Protein AF-A0A7V6EC80-F1 (afdb_monomer_lite)

Secondary structure (DSSP, 8-state):
---------TTTHHHHHHHHHHHHHHHT--HHHHHHHTT--HHHHHHHHHH----TT--HHHHHHHTT--GGG-

pLDDT: mean 73.1, std 14.23, range [40.38, 88.06]

Foldseek 3Di:
DDDDDDPDPPPQLVQLLCVLVVLCVVVVHDLVVLCVQQVHDSVLSVCCNVRSDHDPSGPSVSSCVVSVHDPVSD

Radius of gyration: 13.74 Å; chains: 1; bounding box: 36×21×40 Å

Structure (mmCIF, N/CA/C/O backbone):
data_AF-A0A7V6EC80-F1
#
_entry.id   AF-A0A7V6EC80-F1
#
loop_
_atom_site.group_PDB
_atom_site.id
_atom_site.type_symbol
_atom_site.label_atom_id
_atom_site.label_alt_id
_atom_site.label_comp_id
_atom_site.label_asym_id
_atom_site.label_entity_id
_atom_site.label_seq_id
_atom_site.pdbx_PDB_ins_code
_atom_site.Cartn_x
_atom_site.Cartn_y
_atom_site.Cartn_z
_atom_site.occupancy
_atom_site.B_iso_or_equiv
_atom_site.auth_seq_id
_atom_site.auth_comp_id
_atom_site.auth_asym_id
_atom_site.auth_atom_id
_atom_site.pdbx_PDB_model_num
ATOM 1 N N . MET A 1 1 ? 26.232 11.245 -29.694 1.00 40.38 1 MET A N 1
ATOM 2 C CA . MET A 1 1 ? 25.631 9.898 -29.802 1.00 40.38 1 ME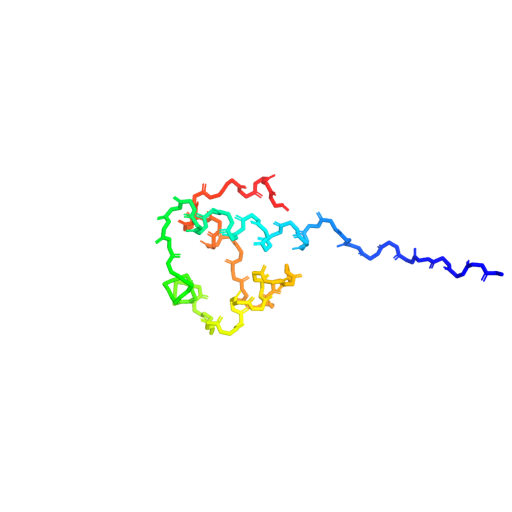T A CA 1
ATOM 3 C C . MET A 1 1 ? 24.782 9.677 -28.561 1.00 40.38 1 MET A C 1
ATOM 5 O O . MET A 1 1 ? 25.328 9.439 -27.495 1.00 40.38 1 MET A O 1
ATOM 9 N N . THR A 1 2 ? 23.471 9.886 -28.658 1.00 49.56 2 THR A N 1
ATOM 10 C CA . THR A 1 2 ? 22.529 9.689 -27.550 1.00 49.56 2 THR A CA 1
ATOM 11 C C . THR A 1 2 ? 22.295 8.193 -27.378 1.00 49.56 2 THR A C 1
ATOM 13 O O . THR A 1 2 ? 21.691 7.536 -28.226 1.00 49.56 2 THR A O 1
ATOM 16 N N . THR A 1 3 ? 22.844 7.624 -26.309 1.00 53.41 3 THR A N 1
ATOM 17 C CA . THR A 1 3 ? 22.564 6.247 -25.914 1.00 53.41 3 THR A CA 1
ATOM 18 C C . THR A 1 3 ? 21.070 6.125 -25.639 1.00 53.41 3 THR A C 1
ATOM 20 O O . THR A 1 3 ? 20.495 6.849 -24.826 1.00 53.41 3 THR A O 1
ATOM 23 N N . ARG A 1 4 ? 20.426 5.248 -26.412 1.00 45.84 4 ARG A N 1
ATOM 24 C CA . ARG A 1 4 ? 19.001 4.936 -26.334 1.00 45.84 4 ARG A CA 1
ATOM 25 C C . ARG A 1 4 ? 18.685 4.517 -24.899 1.00 45.84 4 ARG A C 1
ATOM 27 O O . ARG A 1 4 ? 19.146 3.463 -24.465 1.00 45.84 4 ARG A O 1
ATOM 34 N N . LYS A 1 5 ? 17.926 5.347 -24.174 1.00 44.94 5 LYS A N 1
ATOM 35 C CA . LYS A 1 5 ? 17.265 4.941 -22.933 1.00 44.94 5 LYS A CA 1
ATOM 36 C C . LYS A 1 5 ? 16.381 3.752 -23.295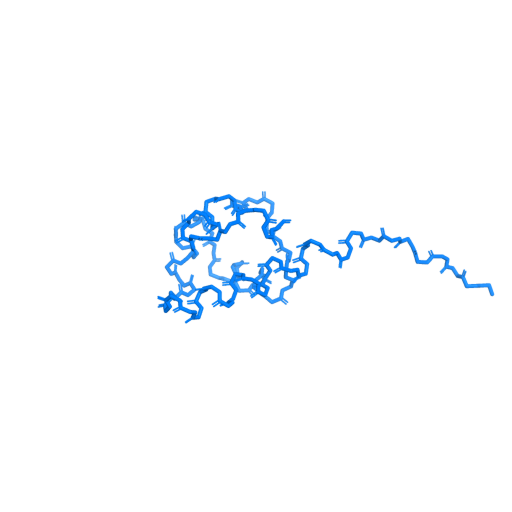 1.00 44.94 5 LYS A C 1
ATOM 38 O O . LYS A 1 5 ? 15.392 3.905 -24.005 1.00 44.94 5 LYS A O 1
ATOM 43 N N . THR A 1 6 ? 16.801 2.561 -22.896 1.00 56.56 6 THR A N 1
ATOM 44 C CA . THR A 1 6 ? 15.950 1.378 -22.852 1.00 56.56 6 THR A CA 1
ATOM 45 C C . THR A 1 6 ? 14.665 1.794 -22.131 1.00 56.56 6 THR A C 1
ATOM 47 O O . THR A 1 6 ? 14.788 2.312 -21.019 1.00 56.56 6 THR A O 1
ATOM 50 N N . PRO A 1 7 ? 13.465 1.644 -22.717 1.00 46.31 7 PRO A N 1
ATOM 51 C CA . PRO A 1 7 ? 12.226 1.912 -21.999 1.00 46.31 7 PRO A CA 1
ATOM 52 C C . PRO A 1 7 ? 12.091 0.830 -20.923 1.00 46.31 7 PRO A C 1
ATOM 54 O O . PRO A 1 7 ? 11.615 -0.275 -21.174 1.00 46.31 7 PRO A O 1
ATOM 57 N N . ARG A 1 8 ? 12.642 1.096 -19.739 1.00 49.69 8 ARG A N 1
ATOM 58 C CA . ARG A 1 8 ? 12.543 0.225 -18.572 1.00 49.69 8 ARG A CA 1
ATOM 59 C C . ARG A 1 8 ? 11.213 0.535 -17.906 1.00 49.69 8 ARG A C 1
ATOM 61 O O . ARG A 1 8 ? 11.185 1.471 -17.133 1.00 49.69 8 ARG A O 1
ATOM 68 N N . TYR A 1 9 ? 10.155 -0.201 -18.254 1.00 45.16 9 TYR A N 1
ATOM 69 C CA . TYR A 1 9 ? 8.946 -0.433 -17.436 1.00 45.16 9 TYR A CA 1
ATOM 70 C C . TYR A 1 9 ? 8.526 0.702 -16.465 1.00 45.16 9 TYR A C 1
ATOM 72 O O . TYR A 1 9 ? 8.166 0.459 -15.323 1.00 45.16 9 TYR A O 1
ATOM 80 N N . GLU A 1 10 ? 8.534 1.953 -16.925 1.00 45.66 10 GLU A N 1
ATOM 81 C CA . GLU A 1 10 ? 8.477 3.152 -16.071 1.00 45.66 10 GLU A CA 1
ATOM 82 C C . GLU A 1 10 ? 7.032 3.554 -15.708 1.00 45.66 10 GLU A C 1
ATOM 84 O O . GLU A 1 10 ? 6.766 4.713 -15.421 1.00 45.66 10 GLU A O 1
ATOM 89 N N . SER A 1 11 ? 6.042 2.656 -15.818 1.00 52.00 11 SER A N 1
ATOM 90 C CA . SER A 1 11 ? 4.629 3.095 -15.843 1.00 52.00 11 SER A CA 1
ATOM 91 C C . SER A 1 11 ? 3.615 2.228 -15.099 1.00 52.00 11 SER A C 1
ATOM 93 O O . SER A 1 11 ? 2.438 2.564 -15.123 1.00 52.00 11 SER A O 1
ATOM 95 N N . LEU A 1 12 ? 4.028 1.157 -14.416 1.00 50.91 12 LEU A N 1
ATOM 96 C CA . LEU A 1 12 ? 3.117 0.387 -13.545 1.00 50.91 12 LEU A CA 1
ATOM 97 C C . LEU A 1 12 ? 3.581 0.409 -12.084 1.00 50.91 12 LEU A C 1
ATOM 99 O O . LEU A 1 12 ? 2.773 0.617 -11.184 1.00 50.91 12 LEU A O 1
ATOM 103 N N . GLU A 1 13 ? 4.891 0.293 -11.847 1.00 52.81 13 GLU A N 1
ATOM 104 C CA . GLU A 1 13 ? 5.473 0.338 -10.497 1.00 52.81 13 GLU A CA 1
ATOM 105 C C . GLU A 1 13 ? 5.330 1.736 -9.866 1.00 52.81 13 GLU A C 1
ATOM 107 O O . GLU A 1 13 ? 4.872 1.859 -8.734 1.00 52.81 13 GLU A O 1
ATOM 112 N N . ASP A 1 14 ? 5.569 2.809 -10.626 1.00 56.31 14 ASP A N 1
ATOM 113 C CA . ASP A 1 14 ? 5.442 4.195 -10.137 1.00 56.31 14 ASP A CA 1
ATOM 114 C C . ASP A 1 14 ? 4.004 4.551 -9.697 1.00 56.31 14 ASP A C 1
ATOM 116 O O . ASP A 1 14 ? 3.779 5.323 -8.766 1.00 56.31 14 ASP A O 1
ATOM 120 N N . HIS A 1 15 ? 3.003 3.929 -10.323 1.00 64.56 15 HIS A N 1
ATOM 121 C CA . HIS A 1 15 ? 1.593 4.170 -10.015 1.00 64.56 15 HIS A CA 1
ATOM 122 C C . HIS A 1 15 ? 1.134 3.394 -8.774 1.00 64.56 15 HIS A C 1
ATOM 124 O O . HIS A 1 15 ? 0.258 3.855 -8.040 1.00 64.56 15 HIS A O 1
ATOM 130 N N . ALA A 1 16 ? 1.746 2.240 -8.499 1.00 73.56 16 ALA A N 1
ATOM 131 C CA . ALA A 1 16 ? 1.347 1.354 -7.417 1.00 73.56 16 ALA A CA 1
ATOM 132 C C . ALA A 1 16 ? 1.519 1.987 -6.028 1.00 73.56 16 ALA A C 1
ATOM 134 O O . ALA A 1 16 ? 0.626 1.881 -5.179 1.00 73.56 16 ALA A O 1
ATOM 135 N N . GLY A 1 17 ? 2.644 2.673 -5.810 1.00 77.69 17 GLY A N 1
ATOM 136 C CA . GLY A 1 17 ? 2.930 3.380 -4.560 1.00 77.69 17 GLY A CA 1
ATOM 137 C C . GLY A 1 17 ? 1.967 4.545 -4.318 1.00 77.69 17 GLY A C 1
ATOM 138 O O . GLY A 1 17 ? 1.366 4.631 -3.246 1.00 77.69 17 GLY A O 1
ATOM 139 N N . ASP A 1 18 ? 1.733 5.390 -5.330 1.00 79.81 18 ASP A N 1
ATOM 140 C CA . ASP A 1 18 ? 0.839 6.556 -5.223 1.00 79.81 18 ASP A CA 1
ATOM 141 C C . ASP A 1 18 ? -0.631 6.154 -5.015 1.00 79.81 18 ASP A C 1
ATOM 143 O O . ASP A 1 18 ? -1.320 6.721 -4.162 1.00 79.81 18 ASP A O 1
ATOM 147 N N . ILE A 1 19 ? -1.109 5.131 -5.735 1.00 78.81 19 ILE A N 1
ATOM 148 C CA . ILE A 1 19 ? -2.472 4.605 -5.569 1.00 78.81 19 ILE A CA 1
ATOM 149 C C . ILE A 1 19 ? -2.641 4.005 -4.170 1.00 78.81 19 ILE A C 1
ATOM 151 O O . ILE A 1 19 ? -3.645 4.271 -3.503 1.00 78.81 19 ILE A O 1
ATOM 155 N N . THR A 1 20 ? -1.654 3.235 -3.702 1.00 81.88 20 THR A N 1
ATOM 156 C CA . THR A 1 20 ? -1.668 2.655 -2.352 1.00 81.88 20 THR A CA 1
ATOM 157 C C . THR A 1 20 ? -1.704 3.747 -1.293 1.00 81.88 20 THR A C 1
ATOM 159 O O . THR A 1 20 ? -2.533 3.686 -0.385 1.00 81.88 20 THR A O 1
ATOM 162 N N . LYS A 1 21 ? -0.854 4.771 -1.427 1.00 84.88 21 LYS A N 1
ATOM 163 C CA . LYS A 1 21 ? -0.799 5.907 -0.509 1.00 84.88 21 LYS A CA 1
ATOM 164 C C . LYS A 1 21 ? -2.144 6.625 -0.431 1.00 84.88 21 LYS A C 1
ATOM 166 O O . LYS A 1 21 ? -2.696 6.774 0.655 1.00 84.88 21 LYS A O 1
ATOM 171 N N . LYS A 1 22 ? -2.715 6.994 -1.581 1.00 83.94 22 LYS A N 1
ATOM 172 C CA . LYS A 1 22 ? -4.020 7.668 -1.651 1.00 83.94 22 LYS A CA 1
ATOM 173 C C . LYS A 1 22 ? -5.139 6.832 -1.048 1.00 83.94 22 LYS A C 1
ATOM 175 O O . LYS A 1 22 ? -5.962 7.366 -0.312 1.00 83.94 22 LYS A O 1
ATOM 180 N N . ALA A 1 23 ? -5.178 5.534 -1.336 1.00 82.75 23 ALA A N 1
ATOM 181 C CA . ALA A 1 23 ? -6.202 4.649 -0.790 1.00 82.75 23 ALA A CA 1
ATOM 182 C C . ALA A 1 23 ? -6.056 4.464 0.723 1.00 82.75 23 ALA A C 1
ATOM 184 O O . ALA A 1 23 ? -7.046 4.513 1.450 1.00 82.75 23 ALA A O 1
ATOM 185 N N . ARG A 1 24 ? -4.819 4.328 1.208 1.00 86.50 24 ARG A N 1
ATOM 186 C CA . ARG A 1 24 ? -4.509 4.288 2.636 1.00 86.50 24 ARG A CA 1
ATOM 187 C C . ARG A 1 24 ? -4.958 5.568 3.343 1.00 86.50 24 ARG A C 1
ATOM 189 O O . ARG A 1 24 ? -5.608 5.477 4.380 1.00 86.50 24 ARG A O 1
ATOM 196 N N . GLU A 1 25 ? -4.624 6.735 2.794 1.00 85.56 25 GLU A N 1
ATOM 197 C CA . GLU A 1 25 ? -5.015 8.039 3.345 1.00 85.56 25 GLU A CA 1
ATOM 198 C C . GLU A 1 25 ? -6.536 8.245 3.301 1.00 85.56 25 GLU A C 1
ATOM 200 O O . GLU A 1 25 ? -7.111 8.730 4.271 1.00 85.56 25 GLU A O 1
ATOM 205 N N . SER A 1 26 ? -7.196 7.816 2.221 1.00 84.31 26 SER A N 1
ATOM 206 C CA . SER A 1 26 ? -8.650 7.925 2.054 1.00 84.31 26 SER A CA 1
ATOM 207 C C . SER A 1 26 ? -9.428 7.062 3.048 1.00 84.31 26 SER A C 1
ATOM 209 O O . SER A 1 26 ? -10.434 7.510 3.589 1.00 84.31 26 SER A O 1
ATOM 211 N N . GLU A 1 27 ? -8.983 5.829 3.290 1.00 79.94 27 GLU A N 1
ATOM 212 C CA . GLU A 1 27 ? -9.643 4.903 4.222 1.00 79.94 27 GLU A CA 1
ATOM 213 C C . GLU A 1 27 ? -9.149 5.071 5.674 1.00 79.94 27 GLU A C 1
ATOM 215 O O . GLU A 1 27 ? -9.672 4.435 6.589 1.00 79.94 27 GLU A O 1
ATOM 220 N N . GLY A 1 28 ? -8.133 5.910 5.909 1.00 83.25 28 GLY A N 1
ATOM 221 C CA . GLY A 1 28 ? -7.558 6.138 7.237 1.00 83.25 28 GLY A CA 1
ATOM 222 C C . GLY A 1 28 ? -6.767 4.946 7.787 1.00 83.25 28 GLY A C 1
ATOM 223 O O . GLY A 1 28 ? -6.709 4.745 9.001 1.00 83.25 28 GLY A O 1
ATOM 224 N N . TYR A 1 29 ? -6.167 4.128 6.919 1.00 84.06 29 TYR A N 1
ATOM 225 C CA . TYR A 1 29 ? -5.343 3.001 7.354 1.00 84.06 29 TYR A CA 1
ATOM 226 C C . TYR A 1 29 ? -3.934 3.454 7.769 1.00 84.06 29 TYR A C 1
ATOM 228 O O . TYR A 1 29 ? -3.262 4.235 7.090 1.00 84.06 29 TYR A O 1
ATOM 236 N N . SER A 1 30 ? -3.443 2.916 8.884 1.00 85.94 30 SER A N 1
ATOM 237 C CA . SER A 1 30 ? -2.042 3.078 9.281 1.00 85.94 30 SER A CA 1
ATOM 238 C C . SER A 1 30 ? -1.144 2.130 8.492 1.00 85.94 30 SER A C 1
ATOM 240 O O . SER A 1 30 ? -1.539 1.003 8.183 1.00 85.94 30 SER A O 1
ATOM 242 N N . ILE A 1 31 ? 0.087 2.567 8.226 1.00 84.38 31 ILE A N 1
ATOM 243 C CA . ILE A 1 31 ? 1.101 1.763 7.533 1.00 84.38 31 ILE A CA 1
ATOM 244 C C . ILE A 1 31 ? 1.342 0.440 8.266 1.00 84.38 31 ILE A C 1
ATOM 246 O O . ILE A 1 31 ? 1.341 -0.606 7.629 1.00 84.38 31 ILE A O 1
ATOM 250 N N . GLU A 1 32 ? 1.441 0.459 9.598 1.00 86.94 32 GLU A N 1
ATOM 251 C CA . GLU A 1 32 ? 1.595 -0.755 10.414 1.00 86.94 32 GLU A CA 1
ATOM 252 C C . GLU A 1 32 ? 0.499 -1.792 10.157 1.00 86.94 32 GLU A C 1
ATOM 254 O O . GLU A 1 32 ? 0.784 -2.977 10.030 1.00 86.94 32 GLU A O 1
ATOM 259 N N . LYS A 1 33 ? -0.761 -1.357 10.040 1.00 86.06 33 LYS A N 1
ATOM 260 C CA . LYS A 1 33 ? -1.893 -2.267 9.826 1.00 86.06 33 LYS A CA 1
ATOM 261 C C . LYS A 1 33 ? -1.835 -2.918 8.444 1.00 86.06 33 LYS A C 1
ATOM 263 O O . LYS A 1 33 ? -2.171 -4.090 8.309 1.00 86.06 33 LYS A O 1
ATOM 268 N N . LEU A 1 34 ? -1.403 -2.166 7.432 1.00 83.94 34 LEU A N 1
ATOM 269 C CA . LEU A 1 34 ? -1.217 -2.680 6.075 1.00 83.94 34 LEU A CA 1
ATOM 270 C C . LEU A 1 34 ? -0.009 -3.609 5.988 1.00 83.94 34 LEU A C 1
ATOM 272 O O . LEU A 1 34 ? -0.117 -4.683 5.408 1.00 83.94 34 LEU A O 1
ATOM 276 N N . ALA A 1 35 ? 1.103 -3.234 6.616 1.00 85.81 35 ALA A N 1
ATOM 277 C CA . ALA A 1 35 ? 2.307 -4.047 6.689 1.00 85.81 35 ALA A CA 1
ATOM 278 C C . ALA A 1 35 ? 2.026 -5.393 7.384 1.00 85.81 35 ALA A C 1
ATOM 280 O O . ALA A 1 35 ? 2.317 -6.442 6.815 1.00 85.81 35 ALA A O 1
ATOM 281 N N . GLN A 1 36 ? 1.330 -5.377 8.530 1.00 86.25 36 GLN A N 1
ATOM 282 C CA . GLN A 1 36 ? 0.881 -6.591 9.225 1.00 86.25 36 GLN A CA 1
ATOM 283 C C . GLN A 1 36 ? -0.065 -7.445 8.373 1.00 86.25 36 GLN A C 1
ATOM 285 O O . GLN A 1 36 ? 0.062 -8.663 8.352 1.00 86.25 36 GLN A O 1
ATOM 290 N N . HIS A 1 37 ? -1.015 -6.832 7.660 1.00 83.94 37 HIS A N 1
ATOM 291 C CA . HIS A 1 37 ? -1.946 -7.580 6.810 1.00 83.94 37 HIS A CA 1
ATOM 292 C C . HIS A 1 37 ? -1.252 -8.257 5.620 1.00 83.94 37 HIS A C 1
ATOM 294 O O . HIS A 1 37 ? -1.695 -9.301 5.146 1.00 83.94 37 HIS A O 1
ATOM 300 N N . LEU A 1 38 ? -0.171 -7.651 5.136 1.00 80.62 38 LEU A N 1
ATOM 301 C CA . LEU A 1 38 ? 0.624 -8.141 4.017 1.00 80.62 38 LEU A CA 1
ATOM 302 C C . LEU A 1 38 ? 1.783 -9.042 4.444 1.00 80.62 38 LEU A C 1
ATOM 304 O O . LEU A 1 38 ? 2.517 -9.495 3.569 1.00 80.62 38 LEU A O 1
ATOM 308 N N . ASP A 1 39 ? 1.933 -9.296 5.746 1.00 85.88 39 ASP A N 1
ATOM 309 C CA . ASP A 1 39 ? 3.043 -10.055 6.329 1.00 85.88 39 ASP A CA 1
ATOM 310 C C . ASP A 1 39 ? 4.419 -9.508 5.895 1.00 85.88 39 ASP A C 1
ATOM 312 O O . ASP A 1 39 ? 5.349 -10.247 5.577 1.00 85.88 39 ASP A O 1
ATOM 316 N N . ILE A 1 40 ? 4.542 -8.178 5.830 1.00 86.00 40 ILE A N 1
ATOM 317 C CA . ILE A 1 40 ? 5.802 -7.495 5.521 1.00 86.00 40 ILE A CA 1
ATOM 318 C C . ILE A 1 40 ? 6.168 -6.477 6.594 1.00 86.00 40 ILE A C 1
ATOM 320 O O . ILE A 1 40 ? 5.330 -5.989 7.349 1.00 86.00 40 ILE A O 1
ATOM 324 N N . ASP A 1 41 ? 7.446 -6.117 6.621 1.00 88.06 41 ASP A N 1
ATOM 325 C CA . ASP A 1 41 ? 7.957 -5.075 7.497 1.00 88.06 41 ASP A CA 1
ATOM 326 C C . ASP A 1 41 ? 7.397 -3.695 7.134 1.00 88.06 41 ASP A C 1
ATOM 328 O O . ASP A 1 41 ? 7.242 -3.349 5.957 1.00 88.06 41 ASP A O 1
ATOM 332 N N . GLN A 1 42 ? 7.172 -2.858 8.149 1.00 86.88 42 GLN A N 1
ATOM 333 C CA . GLN A 1 42 ? 6.730 -1.476 7.952 1.00 86.88 42 GLN A CA 1
ATOM 334 C C . GLN A 1 42 ? 7.704 -0.708 7.051 1.00 86.88 42 GLN A C 1
ATOM 336 O O . GLN A 1 42 ? 7.277 -0.013 6.134 1.00 86.88 42 GLN A O 1
ATOM 341 N N . ILE A 1 43 ? 9.010 -0.875 7.270 1.00 86.62 43 ILE A N 1
ATOM 342 C CA . ILE A 1 43 ? 10.060 -0.214 6.481 1.00 86.62 43 ILE A CA 1
ATOM 343 C C . ILE A 1 43 ? 9.958 -0.625 5.009 1.00 86.62 43 ILE A C 1
ATOM 345 O O . ILE A 1 43 ? 10.120 0.197 4.107 1.00 86.62 43 ILE A O 1
ATOM 349 N N . THR A 1 44 ? 9.665 -1.900 4.759 1.00 86.50 44 THR A N 1
ATOM 350 C CA . THR A 1 44 ? 9.475 -2.447 3.418 1.00 86.50 44 THR A CA 1
ATOM 351 C C . THR A 1 44 ? 8.227 -1.866 2.753 1.00 86.50 44 THR A C 1
ATOM 353 O O . THR A 1 44 ? 8.281 -1.508 1.576 1.00 86.50 44 THR A O 1
ATOM 356 N N . PHE A 1 45 ? 7.132 -1.709 3.501 1.00 86.06 45 PHE A N 1
ATOM 357 C CA . PHE A 1 45 ? 5.919 -1.062 3.002 1.00 86.06 45 PHE A CA 1
ATOM 358 C C . PHE A 1 45 ? 6.142 0.432 2.726 1.00 86.06 45 PHE A C 1
ATOM 360 O O . PHE A 1 45 ? 5.739 0.925 1.679 1.00 86.06 45 PHE A O 1
ATOM 367 N N . GLU A 1 46 ? 6.814 1.162 3.619 1.00 86.94 46 GLU A N 1
ATOM 368 C CA . GLU A 1 46 ? 7.147 2.579 3.415 1.00 86.94 46 GLU A CA 1
ATOM 369 C C . GLU A 1 46 ? 8.046 2.780 2.199 1.00 86.94 46 GLU A C 1
ATOM 371 O O . GLU A 1 46 ? 7.869 3.735 1.443 1.00 86.94 46 GLU A O 1
ATOM 376 N N . HIS A 1 47 ? 9.002 1.872 1.992 1.00 84.69 47 HIS A N 1
ATOM 377 C CA . HIS A 1 47 ? 9.840 1.887 0.805 1.00 84.69 47 HIS A CA 1
ATOM 378 C C . HIS A 1 47 ? 8.996 1.700 -0.456 1.00 84.69 47 HIS A C 1
ATOM 380 O O . HIS A 1 47 ? 9.132 2.499 -1.374 1.00 84.69 47 HIS A O 1
ATOM 386 N N . PHE A 1 48 ? 8.083 0.726 -0.468 1.00 84.50 48 PHE A N 1
ATOM 387 C CA . PHE A 1 48 ? 7.129 0.524 -1.560 1.00 84.50 48 PHE A CA 1
ATOM 388 C C . PHE A 1 48 ? 6.253 1.758 -1.815 1.00 84.50 48 PHE A C 1
ATOM 390 O O . PHE A 1 48 ? 6.122 2.186 -2.957 1.00 84.50 48 PHE A O 1
ATOM 397 N N . GLU A 1 49 ? 5.701 2.376 -0.767 1.00 81.56 49 GLU A N 1
ATOM 398 C CA . GLU A 1 49 ? 4.873 3.583 -0.891 1.00 81.56 49 GLU A CA 1
ATOM 399 C C . GLU A 1 49 ? 5.666 4.752 -1.504 1.00 81.56 49 GLU A C 1
ATOM 401 O O . GLU A 1 49 ? 5.123 5.535 -2.281 1.00 81.56 49 GLU A O 1
ATOM 406 N N . LYS A 1 50 ? 6.965 4.862 -1.189 1.00 81.06 50 LYS A N 1
ATOM 407 C CA . LYS A 1 50 ? 7.849 5.924 -1.698 1.00 81.06 50 LYS A CA 1
ATOM 408 C C . LYS A 1 50 ? 8.411 5.673 -3.090 1.00 81.06 50 LYS A C 1
ATOM 410 O O . LYS A 1 50 ? 8.623 6.635 -3.820 1.00 81.06 50 LYS A O 1
ATOM 415 N N . THR A 1 51 ? 8.774 4.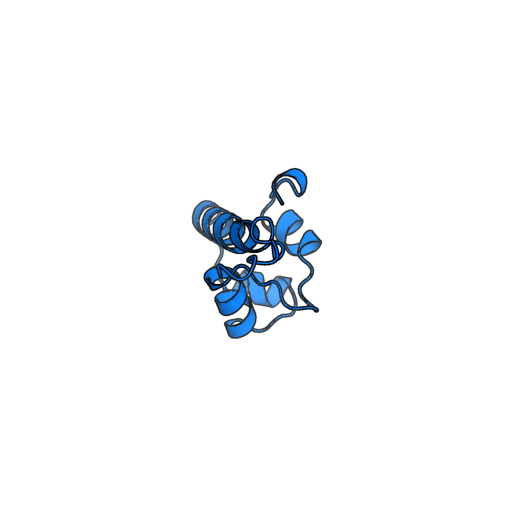433 -3.401 1.00 78.12 51 THR A N 1
ATOM 416 C CA . THR A 1 51 ? 9.500 4.093 -4.63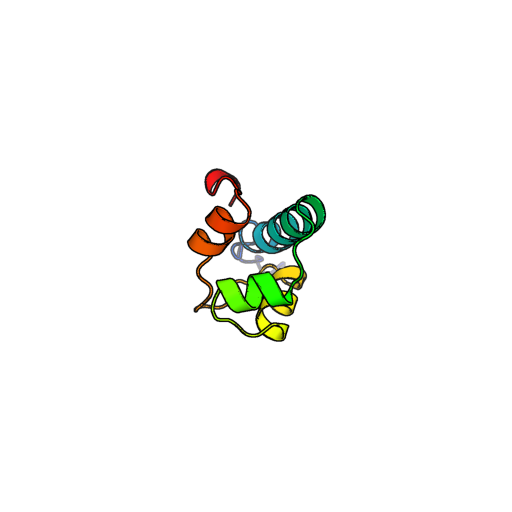3 1.00 78.12 51 THR A CA 1
ATOM 417 C C . THR A 1 51 ? 8.607 3.460 -5.686 1.00 78.12 51 THR A C 1
ATOM 419 O O . THR A 1 51 ? 9.048 3.307 -6.818 1.00 78.12 51 THR A O 1
ATOM 422 N N . GLY A 1 52 ? 7.392 3.042 -5.320 1.00 75.00 52 GLY A N 1
ATOM 423 C CA . GLY A 1 52 ? 6.506 2.261 -6.182 1.00 75.00 52 GLY A CA 1
ATOM 424 C C . GLY A 1 52 ? 6.981 0.821 -6.415 1.00 75.00 52 GLY A C 1
ATOM 425 O O . GLY A 1 52 ? 6.256 -0.001 -6.973 1.00 75.00 52 GLY A O 1
ATOM 426 N N . VAL A 1 53 ? 8.184 0.472 -5.950 1.00 75.94 53 VAL A N 1
ATOM 427 C CA . VAL A 1 53 ? 8.783 -0.842 -6.173 1.00 75.94 53 VAL A CA 1
ATOM 428 C C . VAL A 1 53 ? 8.218 -1.822 -5.160 1.00 75.94 53 VAL A C 1
ATOM 430 O O . VAL A 1 53 ? 8.555 -1.793 -3.973 1.00 75.94 53 VAL A O 1
ATOM 433 N N . ALA A 1 54 ? 7.346 -2.706 -5.637 1.00 73.50 54 ALA A N 1
ATOM 434 C CA . ALA A 1 54 ? 6.798 -3.766 -4.814 1.00 73.50 54 ALA A CA 1
ATOM 435 C C . ALA A 1 54 ? 7.905 -4.773 -4.441 1.00 73.50 54 ALA A C 1
ATOM 437 O O . ALA A 1 54 ? 8.640 -5.254 -5.309 1.00 73.50 54 ALA A O 1
ATOM 438 N N . PRO A 1 55 ? 8.033 -5.145 -3.158 1.00 73.88 55 PRO A N 1
ATOM 439 C CA . PRO A 1 55 ? 8.865 -6.260 -2.738 1.00 73.88 55 PRO A CA 1
ATOM 440 C C . PRO A 1 55 ? 8.484 -7.520 -3.509 1.00 73.88 55 PRO A C 1
ATOM 442 O O . PRO A 1 55 ? 7.306 -7.786 -3.729 1.00 73.88 55 PRO A O 1
ATOM 445 N N . LYS A 1 56 ? 9.465 -8.368 -3.828 1.00 72.81 56 LYS A N 1
ATOM 446 C CA . LYS A 1 56 ? 9.209 -9.671 -4.471 1.00 72.81 56 LYS A CA 1
ATOM 447 C C . LYS A 1 56 ? 8.206 -10.548 -3.713 1.00 72.81 56 LYS A C 1
ATOM 449 O O . LYS A 1 56 ? 7.540 -11.372 -4.327 1.00 72.81 56 LYS A O 1
ATOM 454 N N . ASN A 1 57 ? 8.129 -10.368 -2.398 1.00 69.25 57 ASN A N 1
ATOM 455 C CA . ASN A 1 57 ? 7.237 -11.112 -1.515 1.00 69.25 57 ASN A CA 1
ATOM 456 C C . ASN A 1 57 ? 5.938 -10.349 -1.200 1.00 69.25 57 ASN A C 1
ATOM 458 O O . ASN A 1 57 ? 5.100 -10.868 -0.472 1.00 69.25 57 ASN A O 1
ATOM 462 N N . LEU A 1 58 ? 5.754 -9.129 -1.724 1.00 75.56 58 LEU A N 1
ATOM 463 C CA . LEU A 1 58 ? 4.538 -8.358 -1.501 1.00 75.56 58 LEU A CA 1
ATOM 464 C C . LEU A 1 58 ? 3.416 -8.905 -2.374 1.00 75.56 58 LEU A C 1
ATOM 466 O O . LEU A 1 58 ? 3.474 -8.868 -3.604 1.00 75.56 58 LEU A O 1
ATOM 470 N N . ASN A 1 59 ? 2.347 -9.346 -1.725 1.00 78.94 59 ASN A N 1
ATOM 471 C CA . ASN A 1 59 ? 1.141 -9.738 -2.425 1.00 78.94 59 ASN A CA 1
ATOM 472 C C . ASN A 1 59 ? 0.296 -8.496 -2.762 1.00 78.94 59 ASN A C 1
ATOM 474 O O . ASN A 1 59 ? -0.590 -8.101 -2.002 1.00 78.94 59 ASN A O 1
ATOM 478 N N . ILE A 1 60 ? 0.575 -7.878 -3.917 1.00 73.94 60 ILE A N 1
ATOM 479 C CA . ILE A 1 60 ? -0.156 -6.696 -4.416 1.00 73.94 60 ILE A CA 1
ATOM 480 C C . ILE A 1 60 ? -1.657 -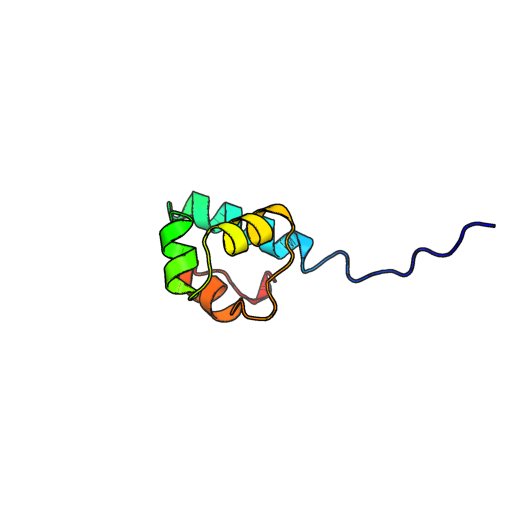6.992 -4.554 1.00 73.94 60 ILE A C 1
ATOM 482 O O . ILE A 1 60 ? -2.483 -6.118 -4.317 1.00 73.94 60 ILE A O 1
ATOM 486 N N . ILE A 1 61 ? -2.041 -8.231 -4.878 1.00 75.31 61 ILE A N 1
ATOM 487 C CA . ILE A 1 61 ? -3.454 -8.615 -5.001 1.00 75.31 61 ILE A CA 1
ATOM 488 C C . ILE A 1 61 ? -4.150 -8.511 -3.640 1.00 75.31 61 ILE A C 1
ATOM 490 O O . ILE A 1 61 ? -5.212 -7.894 -3.554 1.00 75.31 61 ILE A O 1
ATOM 494 N N . SER A 1 62 ? -3.541 -9.048 -2.578 1.00 79.94 62 SER A N 1
ATOM 495 C CA . SER A 1 62 ? -4.066 -8.918 -1.211 1.00 79.94 62 SER A CA 1
ATOM 496 C C . SER A 1 62 ? -4.146 -7.456 -0.772 1.00 79.94 62 SER A C 1
ATOM 498 O O . SER A 1 62 ? -5.140 -7.050 -0.174 1.00 79.94 62 SER A O 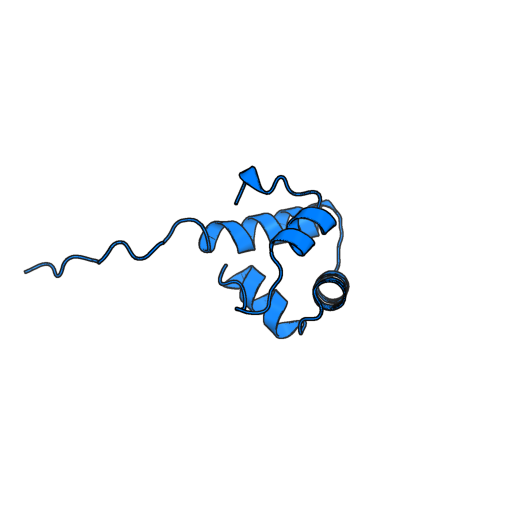1
ATOM 500 N N . LEU A 1 63 ? -3.144 -6.643 -1.123 1.00 80.12 63 LEU A N 1
ATOM 501 C CA . LEU A 1 63 ? -3.149 -5.204 -0.851 1.00 80.12 63 LEU A CA 1
ATOM 502 C C . LEU A 1 63 ? -4.321 -4.504 -1.542 1.00 80.12 63 LEU A C 1
ATOM 504 O O . LEU A 1 63 ? -5.067 -3.762 -0.903 1.00 80.12 63 LEU A O 1
ATOM 508 N N . CYS A 1 64 ? -4.514 -4.772 -2.833 1.00 78.62 64 CYS A N 1
ATOM 509 C CA . CYS A 1 64 ? -5.611 -4.201 -3.599 1.00 78.62 64 CYS A CA 1
ATOM 510 C C . CYS A 1 64 ? -6.970 -4.636 -3.044 1.00 78.62 64 CYS A C 1
ATOM 512 O O . CYS A 1 64 ? -7.868 -3.809 -2.923 1.00 78.62 64 CYS A O 1
ATOM 514 N N . GLN A 1 65 ? -7.126 -5.900 -2.643 1.00 79.94 65 GLN A N 1
ATOM 515 C CA . GLN A 1 65 ? -8.354 -6.380 -2.006 1.00 79.94 65 GLN A CA 1
ATOM 516 C C . GLN A 1 65 ? -8.620 -5.689 -0.667 1.00 79.94 65 GLN A C 1
ATOM 518 O O . GLN A 1 65 ? -9.748 -5.264 -0.413 1.00 79.94 65 GLN A O 1
ATOM 523 N N . PHE A 1 66 ? -7.590 -5.536 0.167 1.00 80.94 66 PHE A N 1
ATOM 524 C CA . PHE A 1 66 ? -7.710 -4.894 1.472 1.00 80.94 66 PHE A CA 1
ATOM 525 C C . PHE A 1 66 ? -8.092 -3.415 1.353 1.00 80.94 66 PHE A C 1
ATOM 527 O O . PHE A 1 66 ? -8.998 -2.942 2.037 1.00 80.94 66 PHE A O 1
ATOM 534 N N . LEU A 1 67 ? -7.447 -2.700 0.430 1.00 77.31 67 LEU A N 1
ATOM 535 C CA . LEU A 1 67 ? -7.725 -1.293 0.137 1.00 77.31 67 LEU A CA 1
ATOM 536 C C . LEU A 1 67 ? -8.952 -1.092 -0.766 1.00 77.31 67 LEU A C 1
ATOM 538 O O . LEU A 1 67 ? -9.234 0.035 -1.165 1.00 77.31 67 LEU A O 1
ATOM 542 N N . LYS A 1 68 ? -9.673 -2.172 -1.113 1.00 76.81 68 LYS A N 1
ATOM 543 C CA . LYS A 1 68 ? -10.801 -2.171 -2.065 1.00 76.81 68 LYS A CA 1
ATOM 544 C C . LYS A 1 68 ? -10.464 -1.466 -3.387 1.00 76.81 68 LYS A C 1
ATOM 546 O O . LYS A 1 68 ? -11.329 -0.891 -4.047 1.00 76.81 68 LYS A O 1
ATOM 551 N N . LEU A 1 69 ? -9.197 -1.523 -3.779 1.00 70.50 69 LEU A N 1
ATOM 552 C CA . LEU A 1 69 ? -8.697 -0.993 -5.032 1.00 70.50 69 LEU A CA 1
ATOM 553 C C . LEU A 1 69 ? -9.126 -1.915 -6.167 1.00 70.50 69 LEU A C 1
ATOM 555 O O . LEU A 1 69 ? -9.035 -3.143 -6.086 1.00 70.50 69 LEU A O 1
ATOM 559 N N . ASN A 1 70 ? -9.573 -1.316 -7.266 1.00 64.31 70 ASN A N 1
ATOM 560 C CA . ASN A 1 70 ? -9.778 -2.072 -8.488 1.00 64.31 70 ASN A CA 1
ATOM 561 C C . ASN A 1 70 ? -8.394 -2.460 -9.021 1.00 64.31 70 ASN A C 1
ATOM 563 O O . ASN A 1 70 ? -7.646 -1.589 -9.446 1.00 64.31 70 ASN A O 1
ATOM 567 N N . TYR A 1 71 ? -8.053 -3.749 -9.024 1.00 57.62 71 TYR A N 1
ATOM 568 C CA . TYR A 1 71 ? -6.770 -4.239 -9.551 1.00 57.62 71 TYR A CA 1
ATOM 569 C C . TYR A 1 71 ? -6.553 -3.880 -11.033 1.00 57.62 71 TYR A C 1
ATOM 571 O O . TYR A 1 71 ? -5.431 -3.939 -11.501 1.00 57.62 71 TYR A O 1
ATOM 579 N N . LYS A 1 72 ? -7.612 -3.484 -11.764 1.00 54.25 72 LYS A N 1
ATOM 580 C CA . LYS A 1 72 ? -7.533 -2.891 -13.113 1.00 54.25 72 LYS A CA 1
ATOM 581 C C . LYS A 1 72 ? -6.890 -1.495 -13.157 1.00 54.25 72 LYS A C 1
ATOM 583 O O . LYS A 1 72 ? -6.665 -0.982 -14.248 1.00 54.25 72 LYS A O 1
ATOM 588 N N . ALA A 1 73 ? -6.704 -0.849 -12.007 1.00 48.34 73 ALA A N 1
ATOM 589 C CA . ALA A 1 73 ? -6.018 0.436 -11.877 1.00 48.34 73 ALA A CA 1
ATOM 590 C C . ALA A 1 73 ? -4.491 0.285 -11.725 1.00 48.34 73 ALA A C 1
ATOM 592 O O . ALA A 1 73 ? -3.796 1.298 -11.717 1.00 48.34 73 ALA A O 1
ATOM 593 N N . PHE A 1 74 ? -4.005 -0.954 -11.596 1.00 48.53 74 PHE A N 1
ATOM 594 C CA . PHE A 1 74 ? -2.599 -1.360 -11.572 1.00 48.53 74 PHE A CA 1
ATOM 595 C C . PHE A 1 74 ? -2.275 -2.147 -12.841 1.00 48.53 74 PHE A C 1
ATOM 597 O O . PHE A 1 74 ? -1.076 -2.210 -13.171 1.00 48.53 74 PHE A O 1
#

Sequence (74 aa):
MTTRKTPRYESLEDHAGDITKKARESEGYSIEKLAQHLDIDQITFEHFEKTGVAPKNLNIISLCQFLKLNYKAF